Protein AF-A0A0A2M238-F1 (afdb_monomer)

Radius of gyration: 15.6 Å; Cα contacts (8 Å, |Δi|>4): 45; chains: 1; bounding box: 36×43×35 Å

pLDDT: mean 89.07, std 11.55, range [44.28, 96.06]

Solvent-accessible surface area (backbone atoms only — not comparable to full-atom values): 4493 Å² total; per-residue (Å²): 106,99,82,46,50,60,61,50,100,90,44,80,38,56,97,72,83,89,82,50,57,83,90,54,87,60,86,50,74,66,50,40,60,51,25,67,62,47,44,77,74,62,77,63,87,62,101,72,55,65,59,68,59,49,31,61,75,70,66,49,82,80,75,74,89,122

Sequence (66 aa):
SENKILTTKNGHGKRGIRVYPTWNITENKQAKKTQNWQTKYFVEIWNETDINKAKKLLKIELKELT

Structure (mmCIF, N/CA/C/O backbone):
data_AF-A0A0A2M238-F1
#
_entry.id   AF-A0A0A2M238-F1
#
loop_
_atom_site.group_PDB
_atom_site.id
_atom_site.type_symbol
_atom_site.label_atom_id
_atom_site.label_alt_id
_atom_site.label_comp_id
_atom_site.label_asym_id
_atom_site.label_entity_id
_atom_site.label_seq_id
_atom_site.pdbx_PDB_ins_code
_atom_site.Cartn_x
_atom_site.Cartn_y
_atom_site.Cartn_z
_atom_site.occupancy
_atom_site.B_iso_or_equiv
_atom_site.auth_seq_id
_atom_site.auth_c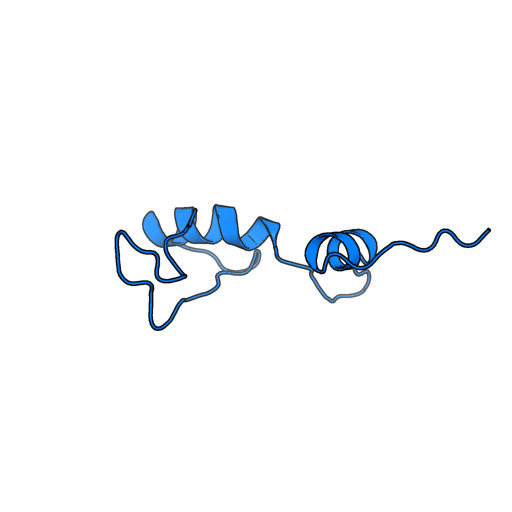omp_id
_atom_site.auth_asym_id
_atom_site.auth_atom_id
_atom_site.pdbx_PDB_model_num
ATOM 1 N N . SER A 1 1 ? -8.421 -3.594 11.395 1.00 59.84 1 SER A N 1
ATOM 2 C CA . SER A 1 1 ? -7.806 -3.459 10.059 1.00 59.84 1 SER A CA 1
ATOM 3 C C . SER A 1 1 ? -7.073 -2.126 9.999 1.00 59.84 1 SER A C 1
ATOM 5 O O . SER A 1 1 ? -7.659 -1.115 10.369 1.00 59.84 1 SER A O 1
ATOM 7 N N . GLU A 1 2 ? -5.800 -2.118 9.592 1.00 74.38 2 GLU A N 1
ATOM 8 C CA . GLU A 1 2 ? -4.888 -0.955 9.680 1.00 74.38 2 GLU A CA 1
ATOM 9 C C . GLU A 1 2 ? -5.458 0.317 9.021 1.00 74.38 2 GLU A C 1
ATOM 11 O O . GLU A 1 2 ? -5.415 1.394 9.605 1.00 74.38 2 GLU A O 1
ATOM 16 N N . ASN A 1 3 ? -6.128 0.172 7.869 1.00 87.00 3 ASN A N 1
ATOM 17 C CA . ASN A 1 3 ? -6.719 1.289 7.115 1.00 87.00 3 ASN A CA 1
ATOM 18 C C . ASN A 1 3 ? -8.259 1.350 7.157 1.00 87.00 3 ASN A C 1
ATOM 20 O O . ASN A 1 3 ? -8.871 2.119 6.409 1.00 87.00 3 ASN A O 1
ATOM 24 N N . LYS A 1 4 ? -8.897 0.534 8.013 1.00 90.88 4 LYS A N 1
ATOM 25 C CA . LYS A 1 4 ? -10.366 0.432 8.169 1.00 90.88 4 LYS A CA 1
ATOM 26 C C . LYS A 1 4 ? -11.128 0.217 6.848 1.00 90.88 4 LYS A C 1
ATOM 28 O O . LYS A 1 4 ? -12.231 0.723 6.6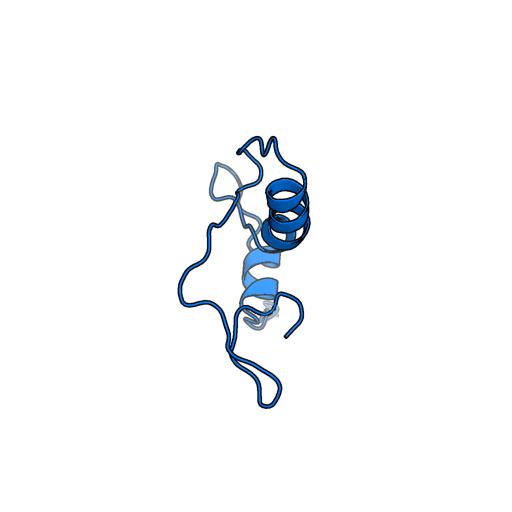70 1.00 90.88 4 LYS A O 1
ATOM 33 N N . ILE A 1 5 ? -10.514 -0.492 5.896 1.00 94.62 5 ILE A N 1
ATOM 34 C CA . ILE A 1 5 ? -11.147 -0.809 4.606 1.00 94.62 5 ILE A CA 1
ATOM 35 C C . ILE A 1 5 ? -12.154 -1.944 4.777 1.00 94.62 5 ILE A C 1
ATOM 37 O O . ILE A 1 5 ? -13.304 -1.809 4.378 1.00 94.62 5 ILE A O 1
ATOM 41 N N . LEU A 1 6 ? -11.732 -3.027 5.427 1.00 95.44 6 LEU A N 1
ATOM 42 C CA . LEU A 1 6 ? -12.571 -4.188 5.703 1.00 95.44 6 LEU A CA 1
ATOM 43 C C . LEU A 1 6 ? -13.368 -3.996 6.994 1.00 95.44 6 LEU A C 1
ATOM 45 O O . LEU A 1 6 ? -12.823 -3.490 7.984 1.00 95.44 6 LEU A O 1
ATOM 49 N N . THR A 1 7 ? -14.620 -4.457 6.976 1.00 95.94 7 THR A N 1
ATOM 50 C CA . THR A 1 7 ? -15.473 -4.584 8.164 1.00 95.94 7 THR A CA 1
ATOM 51 C C . THR A 1 7 ? -14.809 -5.492 9.190 1.00 95.94 7 THR A C 1
ATOM 53 O O . THR A 1 7 ? -14.205 -6.509 8.857 1.00 95.94 7 THR A O 1
ATOM 56 N N . THR A 1 8 ? -14.928 -5.114 10.456 1.00 94.81 8 THR A N 1
ATOM 57 C CA . THR A 1 8 ? -14.490 -5.920 11.598 1.00 94.81 8 THR A CA 1
ATOM 58 C C . THR A 1 8 ? -15.633 -6.027 12.602 1.00 94.81 8 THR A C 1
ATOM 60 O O . THR A 1 8 ? -16.613 -5.293 12.497 1.00 94.81 8 THR A O 1
ATOM 63 N N . LYS A 1 9 ? -15.488 -6.878 13.626 1.00 95.00 9 LYS A N 1
ATOM 64 C CA . LYS A 1 9 ? -16.460 -6.955 14.734 1.00 95.00 9 LYS A CA 1
ATOM 65 C C . LYS A 1 9 ? -16.703 -5.597 15.417 1.00 95.00 9 LYS A C 1
ATOM 67 O O . LYS A 1 9 ? -17.778 -5.372 15.951 1.00 95.00 9 LYS A O 1
ATOM 72 N N . ASN A 1 10 ? -15.729 -4.687 15.338 1.00 91.50 10 ASN A N 1
ATOM 73 C CA . ASN A 1 10 ? -15.748 -3.391 16.017 1.00 91.50 10 ASN A CA 1
ATOM 74 C C . ASN A 1 10 ? -16.139 -2.226 15.087 1.00 91.50 10 ASN A C 1
ATOM 76 O O . ASN A 1 10 ? -15.967 -1.067 15.462 1.00 91.50 10 ASN A O 1
ATOM 80 N N . GLY A 1 11 ? -16.598 -2.492 13.856 1.00 90.81 11 GLY A N 1
ATOM 81 C CA . GLY A 1 11 ? -17.089 -1.434 12.970 1.00 90.81 11 GLY A CA 1
ATOM 82 C C . GLY A 1 11 ? -17.139 -1.791 11.486 1.00 90.81 11 GLY A C 1
ATOM 83 O O . GLY A 1 11 ? -16.429 -2.681 11.006 1.00 90.81 11 GLY A O 1
ATOM 84 N N . HIS A 1 12 ? -17.965 -1.041 10.752 1.00 95.25 12 HIS A N 1
ATOM 85 C CA . HIS A 1 12 ? -18.150 -1.188 9.310 1.00 95.25 12 HIS A CA 1
ATOM 86 C C . HIS A 1 12 ? -16.941 -0.689 8.510 1.00 95.25 12 HIS A C 1
ATOM 88 O O . HIS A 1 12 ? -16.331 0.334 8.830 1.00 95.25 12 HIS A O 1
ATOM 94 N N . GLY A 1 13 ? -16.613 -1.427 7.451 1.00 95.56 13 GLY A N 1
ATOM 95 C CA . GLY A 1 13 ? -15.615 -1.037 6.464 1.00 95.56 13 GLY A CA 1
ATOM 96 C C . GLY A 1 13 ? -16.124 0.027 5.491 1.00 95.56 13 GLY A C 1
ATOM 97 O O . GLY A 1 13 ? -17.225 0.566 5.618 1.00 95.56 13 GLY A O 1
ATOM 98 N N . LYS A 1 14 ? -15.312 0.316 4.475 1.00 94.50 14 LYS A N 1
ATOM 99 C CA . LYS A 1 14 ? -15.655 1.261 3.405 1.00 94.50 14 LYS A CA 1
ATOM 100 C C . LYS A 1 14 ? -16.235 0.509 2.210 1.00 94.50 14 LYS A C 1
ATOM 102 O O . LYS A 1 14 ? -15.730 -0.542 1.840 1.00 94.50 14 LYS A O 1
ATOM 107 N N . ARG A 1 15 ? -17.254 1.090 1.568 1.00 95.50 15 ARG A N 1
ATOM 108 C CA . ARG A 1 15 ? -17.874 0.548 0.339 1.00 95.50 15 ARG A CA 1
ATOM 109 C C . ARG A 1 15 ? -17.163 0.966 -0.955 1.00 95.50 15 ARG A C 1
ATOM 111 O O . ARG A 1 15 ? -17.459 0.433 -2.012 1.00 95.50 15 ARG A O 1
ATOM 118 N N . GLY A 1 16 ? -16.226 1.908 -0.868 1.00 95.75 16 GLY A N 1
ATOM 119 C CA . GLY A 1 16 ? -15.401 2.361 -1.982 1.00 95.75 16 GLY A CA 1
ATOM 120 C C . GLY A 1 16 ? -14.166 3.093 -1.469 1.00 95.75 16 GLY A C 1
ATOM 121 O O . GLY A 1 16 ? -14.192 3.689 -0.386 1.00 95.75 16 GLY A O 1
ATOM 122 N N . ILE A 1 17 ? -13.073 3.023 -2.226 1.00 95.06 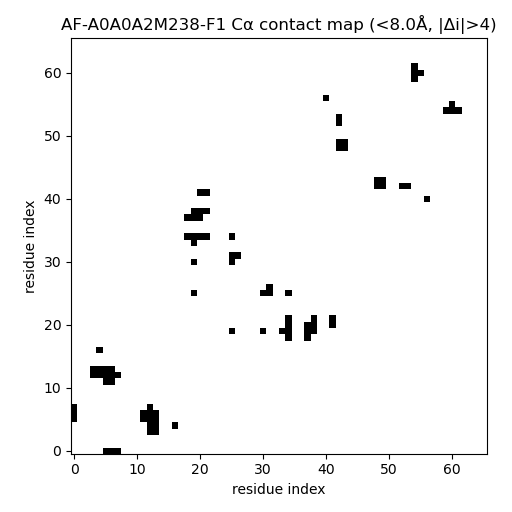17 ILE A N 1
ATOM 123 C CA . ILE A 1 17 ? -11.814 3.703 -1.913 1.00 95.06 17 ILE A CA 1
ATOM 124 C C . ILE A 1 17 ? -11.222 4.339 -3.165 1.00 95.06 17 ILE A C 1
ATOM 126 O O . ILE A 1 17 ? -11.415 3.847 -4.271 1.00 95.06 17 ILE A O 1
ATOM 130 N N . ARG A 1 18 ? -10.463 5.419 -2.968 1.00 94.69 18 ARG A N 1
ATOM 131 C CA . ARG A 1 18 ? -9.545 5.950 -3.979 1.00 94.69 18 ARG A CA 1
ATOM 132 C C . ARG A 1 18 ? -8.163 5.354 -3.754 1.00 94.69 18 ARG A C 1
ATOM 134 O O . ARG A 1 18 ? -7.768 5.158 -2.601 1.00 94.69 18 ARG A O 1
ATOM 141 N N . VAL A 1 19 ? -7.445 5.100 -4.840 1.00 95.00 19 VAL A N 1
ATOM 142 C CA . VAL A 1 19 ? -6.049 4.667 -4.812 1.00 95.00 19 VAL A CA 1
ATOM 143 C C . VAL A 1 19 ? -5.202 5.753 -5.472 1.00 95.00 19 VAL A C 1
ATOM 145 O O . VAL A 1 19 ? -5.519 6.183 -6.57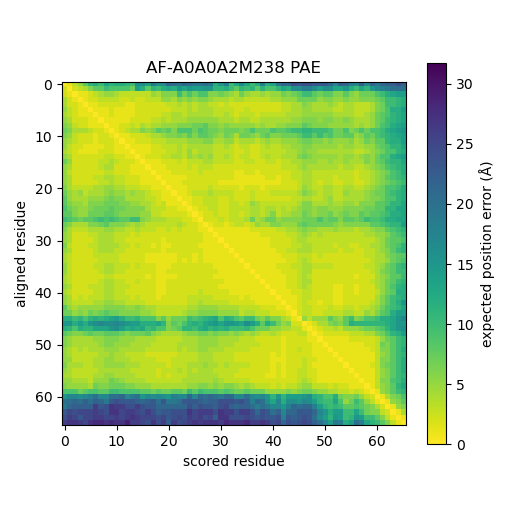7 1.00 95.00 19 VAL A O 1
ATOM 148 N N . TYR A 1 20 ? -4.167 6.218 -4.774 1.00 95.88 20 TYR A N 1
ATOM 149 C CA . TYR A 1 20 ? -3.281 7.291 -5.218 1.00 95.88 20 TYR A CA 1
ATOM 150 C C . TYR A 1 20 ? -1.914 6.703 -5.602 1.00 95.88 20 TYR A C 1
ATOM 152 O O . TYR A 1 20 ? -1.153 6.327 -4.705 1.00 95.88 20 TYR A O 1
ATOM 160 N N . PRO A 1 21 ? -1.597 6.588 -6.904 1.00 92.94 21 PRO A N 1
ATOM 161 C CA . PRO A 1 21 ? -0.292 6.114 -7.355 1.00 92.94 21 PRO A CA 1
ATOM 162 C C . PRO A 1 21 ? 0.826 7.113 -7.026 1.00 92.94 21 PRO A C 1
ATOM 164 O O . PRO A 1 21 ? 0.565 8.261 -6.664 1.00 92.94 21 PRO A O 1
ATOM 167 N N . THR A 1 22 ? 2.079 6.682 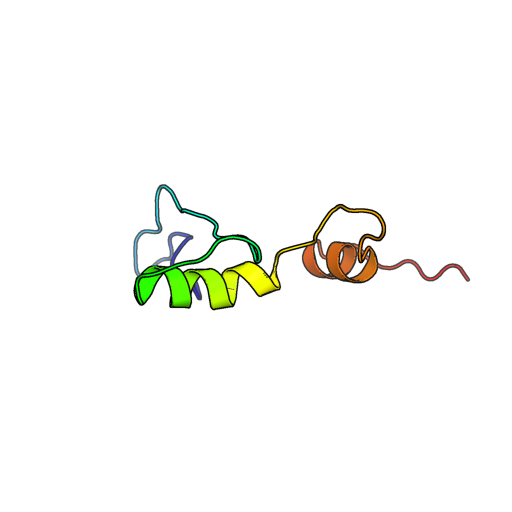-7.171 1.00 90.12 22 THR A N 1
ATOM 168 C CA . THR A 1 22 ? 3.295 7.488 -6.933 1.00 90.12 22 THR A CA 1
ATOM 169 C C . THR A 1 22 ? 3.347 8.748 -7.796 1.00 90.12 22 THR A C 1
ATOM 171 O O . THR A 1 22 ? 3.732 9.805 -7.307 1.00 90.12 22 THR A O 1
ATOM 174 N N . TRP A 1 23 ? 2.889 8.665 -9.046 1.00 91.19 23 TRP A N 1
ATOM 175 C CA . TRP A 1 23 ? 2.881 9.781 -9.999 1.00 91.19 23 TRP A CA 1
ATOM 176 C C . TRP A 1 23 ? 1.730 10.779 -9.806 1.00 91.19 23 TRP A C 1
ATOM 178 O O . TRP A 1 23 ? 1.667 11.788 -10.506 1.00 91.19 23 TRP A O 1
ATOM 188 N N . ASN A 1 24 ? 0.791 10.526 -8.890 1.00 92.56 24 ASN A N 1
ATOM 189 C CA . ASN A 1 24 ? -0.293 11.466 -8.616 1.00 92.56 24 ASN A CA 1
ATOM 190 C C . ASN A 1 24 ? 0.101 12.441 -7.498 1.00 92.56 24 ASN A C 1
ATOM 192 O O . ASN A 1 24 ? 0.503 12.025 -6.415 1.00 92.56 24 ASN A O 1
ATOM 196 N N . ILE A 1 25 ? -0.058 13.744 -7.721 1.00 93.25 25 ILE A N 1
ATOM 197 C CA . ILE A 1 25 ? 0.186 14.746 -6.679 1.00 93.25 25 ILE A CA 1
ATOM 198 C C . ILE A 1 25 ? -1.079 14.876 -5.831 1.00 93.25 25 ILE A C 1
ATOM 200 O O . ILE A 1 25 ? -2.128 15.297 -6.314 1.00 93.25 25 ILE A O 1
ATOM 204 N N . THR A 1 26 ? -0.982 14.522 -4.549 1.00 94.38 26 THR A N 1
ATOM 205 C CA . THR A 1 26 ? -2.082 14.703 -3.599 1.00 94.38 26 THR A CA 1
ATOM 206 C C . THR A 1 26 ? -1.915 16.013 -2.835 1.00 94.38 26 THR A C 1
ATOM 208 O O . THR A 1 26 ? -0.924 16.222 -2.140 1.00 94.38 26 THR A O 1
ATOM 211 N N . GLU A 1 27 ? -2.878 16.928 -2.942 1.00 90.94 27 GLU A N 1
ATOM 212 C CA . GLU A 1 27 ? -2.745 18.266 -2.341 1.00 90.94 27 GLU A CA 1
ATOM 213 C C . GLU A 1 27 ? -3.146 18.290 -0.859 1.00 90.94 27 GLU A C 1
ATOM 215 O O . GLU A 1 27 ? -2.437 18.844 -0.011 1.00 90.94 27 GLU A O 1
ATOM 220 N N . ASN A 1 28 ? -4.260 17.635 -0.512 1.00 95.44 28 ASN A N 1
ATOM 221 C CA . ASN A 1 28 ? -4.808 17.683 0.842 1.00 95.44 28 ASN A CA 1
ATOM 222 C C . ASN A 1 28 ? -4.145 16.670 1.803 1.00 95.44 28 ASN A C 1
ATOM 224 O O . ASN A 1 28 ? -3.645 15.611 1.416 1.00 95.44 28 ASN A O 1
ATOM 228 N N . LYS A 1 29 ? -4.173 16.981 3.108 1.00 95.12 29 LYS A N 1
ATOM 229 C CA . LYS A 1 29 ? -3.500 16.181 4.152 1.00 95.12 29 LYS A CA 1
ATOM 230 C C . LYS A 1 29 ? -4.023 14.741 4.251 1.00 95.12 29 LYS A C 1
ATOM 232 O O . LYS A 1 29 ? -3.264 13.840 4.602 1.00 95.12 29 LYS A O 1
ATOM 237 N N . GLN A 1 30 ? -5.306 14.509 3.973 1.00 92.06 30 GLN A N 1
ATOM 238 C CA . GLN A 1 30 ? -5.912 13.178 4.072 1.00 92.06 30 GLN A CA 1
ATOM 239 C C . GLN A 1 30 ? -5.488 12.268 2.912 1.00 92.06 30 GLN A C 1
ATOM 241 O O . GLN A 1 30 ? -5.166 11.097 3.132 1.00 92.06 30 GLN A O 1
ATOM 246 N N . ALA A 1 31 ? -5.455 12.806 1.694 1.00 94.00 31 ALA A N 1
ATOM 247 C CA . ALA A 1 31 ? -4.999 12.121 0.496 1.00 94.00 31 ALA A CA 1
ATOM 248 C C . ALA A 1 31 ? -3.506 11.801 0.598 1.00 94.00 31 ALA A C 1
ATOM 250 O O . ALA A 1 31 ? -3.154 10.647 0.394 1.00 94.00 31 ALA A O 1
ATOM 251 N N . LYS A 1 32 ? -2.671 12.734 1.085 1.00 95.62 32 LYS A N 1
ATOM 252 C CA . LYS A 1 32 ? -1.245 12.480 1.381 1.00 95.62 32 LYS A CA 1
ATOM 253 C C . LYS A 1 32 ? -1.046 11.304 2.338 1.00 95.62 32 LYS A C 1
ATOM 255 O O . LYS A 1 32 ? -0.309 10.369 2.043 1.00 95.62 32 LYS A O 1
ATOM 260 N N . LYS A 1 33 ? -1.762 11.289 3.470 1.00 94.12 33 LYS A N 1
ATOM 261 C CA . LYS A 1 33 ? -1.709 10.159 4.420 1.00 94.12 33 LYS A CA 1
ATOM 262 C C . LYS A 1 33 ? -2.151 8.839 3.782 1.00 94.12 33 LYS A C 1
ATOM 264 O O . LYS A 1 33 ? -1.590 7.795 4.097 1.00 94.12 33 LYS A O 1
ATOM 269 N N . THR A 1 34 ? -3.156 8.888 2.909 1.00 94.94 34 THR A N 1
ATOM 270 C CA . THR A 1 34 ? -3.669 7.706 2.205 1.00 94.94 34 THR A CA 1
ATOM 271 C C . THR A 1 34 ? -2.661 7.201 1.168 1.00 94.94 34 THR A C 1
ATOM 273 O O . THR A 1 34 ? -2.365 6.011 1.138 1.00 94.94 34 THR A O 1
ATOM 276 N N . GLN A 1 35 ? -2.067 8.102 0.390 1.00 96.06 35 GLN A N 1
ATOM 277 C CA . GLN A 1 35 ? -1.023 7.802 -0.584 1.00 96.06 35 GLN A CA 1
ATOM 278 C C . GLN A 1 35 ? 0.196 7.159 0.086 1.00 96.06 35 GLN A C 1
ATOM 280 O O . GLN A 1 35 ? 0.658 6.124 -0.377 1.00 96.06 35 GLN A O 1
ATOM 285 N N . ASN A 1 36 ? 0.652 7.689 1.227 1.00 94.88 36 ASN A N 1
ATOM 286 C CA . ASN A 1 36 ? 1.841 7.192 1.932 1.00 94.88 36 ASN A CA 1
ATOM 287 C C . ASN A 1 36 ? 1.798 5.696 2.273 1.00 94.88 36 ASN A C 1
ATOM 289 O O . ASN A 1 36 ? 2.838 5.036 2.268 1.00 94.88 36 ASN A O 1
ATOM 293 N N . TRP A 1 37 ? 0.630 5.151 2.631 1.00 95.31 37 TRP A N 1
ATOM 294 C CA . TRP A 1 37 ? 0.526 3.710 2.867 1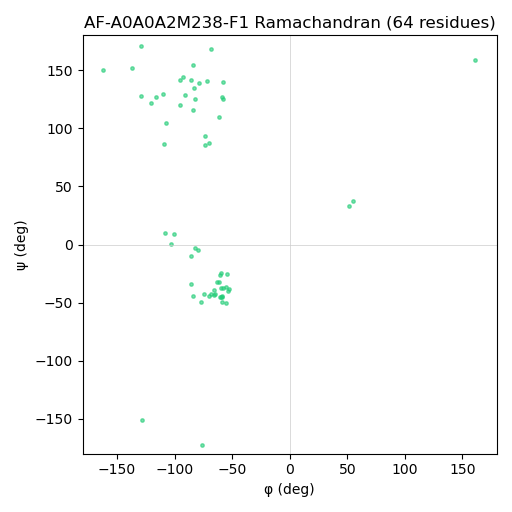.00 95.31 37 TRP A CA 1
ATOM 295 C C . TRP A 1 37 ? 0.258 2.946 1.573 1.00 95.31 37 TRP A C 1
ATOM 297 O O . TRP A 1 37 ? 0.766 1.839 1.437 1.00 95.31 37 TRP A O 1
ATOM 307 N N . GLN A 1 38 ? -0.497 3.517 0.628 1.00 95.88 38 GLN A N 1
ATOM 308 C CA . GLN A 1 38 ? -0.842 2.859 -0.634 1.00 95.88 38 GLN A CA 1
ATOM 309 C C . GLN A 1 38 ? 0.380 2.620 -1.518 1.00 95.88 38 GLN A C 1
ATOM 311 O O . GLN A 1 38 ? 0.532 1.515 -2.032 1.00 95.88 38 GLN A O 1
ATOM 316 N N . THR A 1 39 ? 1.284 3.594 -1.645 1.00 95.31 39 THR A N 1
ATOM 317 C CA . THR A 1 39 ? 2.470 3.513 -2.521 1.00 95.31 39 THR A CA 1
ATOM 318 C C . THR A 1 39 ? 3.409 2.360 -2.167 1.00 95.31 39 THR A C 1
ATOM 320 O O . THR A 1 39 ? 4.083 1.821 -3.043 1.00 95.31 39 THR A O 1
ATOM 323 N N . LYS A 1 40 ? 3.393 1.888 -0.914 1.00 94.44 40 LYS A N 1
ATOM 324 C CA . LYS A 1 40 ? 4.142 0.693 -0.480 1.00 94.44 40 LYS A CA 1
ATOM 325 C C . LYS A 1 40 ? 3.715 -0.580 -1.220 1.00 94.44 40 LYS A C 1
ATOM 327 O O . LYS A 1 40 ? 4.518 -1.499 -1.358 1.00 94.44 40 LYS A O 1
ATOM 332 N N . TYR A 1 41 ? 2.476 -0.614 -1.707 1.00 94.56 41 TYR A N 1
ATOM 333 C CA . TYR A 1 41 ? 1.862 -1.756 -2.385 1.00 94.56 41 TYR A CA 1
ATOM 334 C C . TYR A 1 41 ? 1.802 -1.593 -3.912 1.00 94.56 41 TYR A C 1
ATOM 336 O O . TYR A 1 41 ? 1.317 -2.492 -4.591 1.00 94.56 41 TYR A O 1
ATOM 344 N N . PHE A 1 42 ? 2.293 -0.478 -4.467 1.00 93.75 42 PHE A N 1
ATOM 345 C CA . PHE A 1 42 ? 2.373 -0.290 -5.917 1.00 93.75 42 PHE A CA 1
ATOM 346 C C . PHE A 1 42 ? 3.571 -1.030 -6.513 1.00 93.75 42 PHE A C 1
ATOM 348 O O . PHE A 1 42 ? 4.677 -0.993 -5.966 1.00 93.75 42 PHE A O 1
ATOM 355 N N . VAL A 1 43 ? 3.353 -1.653 -7.666 1.00 93.44 43 VAL A N 1
ATOM 356 C CA . VAL A 1 43 ? 4.396 -2.157 -8.563 1.00 93.44 43 VAL A CA 1
ATOM 357 C C . VAL A 1 43 ? 4.194 -1.440 -9.887 1.00 93.44 43 VAL A C 1
ATOM 359 O O . VAL A 1 43 ? 3.100 -1.485 -10.446 1.00 93.44 43 VAL A O 1
ATOM 362 N N . GLU A 1 44 ? 5.213 -0.725 -10.345 1.00 90.44 44 GLU A N 1
ATOM 363 C CA . GLU A 1 44 ? 5.148 -0.018 -11.619 1.00 90.44 44 GLU A CA 1
ATOM 364 C C . GLU A 1 44 ? 5.479 -0.986 -12.759 1.00 90.44 44 GLU A C 1
ATOM 366 O O . GLU A 1 44 ? 6.418 -1.773 -12.647 1.00 90.44 44 GLU A O 1
ATOM 371 N N . ILE A 1 45 ? 4.683 -0.945 -13.829 1.00 90.06 45 ILE A N 1
ATOM 372 C CA . ILE A 1 45 ? 4.855 -1.783 -15.019 1.00 90.06 45 ILE A CA 1
ATOM 373 C C . ILE A 1 45 ? 5.329 -0.863 -16.148 1.00 90.06 45 ILE A C 1
ATOM 375 O O . ILE A 1 45 ? 4.520 -0.301 -16.882 1.00 90.06 45 ILE A O 1
ATOM 379 N N . TRP A 1 46 ? 6.645 -0.668 -16.227 1.00 85.06 46 TRP A N 1
ATOM 380 C CA . TRP A 1 46 ? 7.334 0.076 -17.291 1.00 85.06 46 TRP A CA 1
ATOM 381 C C . TRP A 1 46 ? 8.470 -0.791 -17.865 1.00 85.06 46 TRP A C 1
ATOM 383 O O . TRP A 1 46 ? 8.369 -2.016 -17.843 1.00 85.06 46 TRP A O 1
ATOM 393 N N . ASN A 1 47 ? 9.548 -0.172 -18.365 1.00 76.12 47 ASN A N 1
ATOM 394 C CA . ASN A 1 47 ? 10.695 -0.852 -18.983 1.00 76.12 47 ASN A CA 1
ATOM 395 C C . ASN A 1 47 ? 11.306 -1.951 -18.094 1.00 76.12 47 ASN A C 1
ATOM 397 O O . ASN A 1 47 ? 11.670 -3.006 -18.601 1.00 76.12 47 ASN A O 1
ATOM 401 N N . GLU A 1 48 ? 11.371 -1.729 -16.778 1.00 85.69 48 GLU A N 1
ATOM 402 C CA . GLU A 1 48 ? 11.778 -2.736 -15.796 1.00 85.69 48 GLU A CA 1
ATOM 403 C C . GLU A 1 48 ? 10.733 -2.814 -14.678 1.00 85.69 48 GLU A C 1
ATOM 405 O O . GLU A 1 48 ? 10.348 -1.802 -14.092 1.00 85.69 48 GLU A O 1
ATOM 410 N N . THR A 1 49 ? 10.247 -4.024 -14.395 1.00 91.81 49 THR A N 1
ATOM 411 C CA . THR A 1 49 ? 9.273 -4.292 -13.327 1.00 91.81 49 THR A CA 1
ATOM 412 C C . THR A 1 49 ? 9.956 -5.068 -12.208 1.00 91.81 49 THR A C 1
ATOM 414 O O . THR A 1 49 ? 10.557 -6.113 -12.455 1.00 91.81 49 THR A O 1
ATOM 417 N N . ASP A 1 50 ? 9.815 -4.619 -10.959 1.00 92.38 50 ASP A N 1
ATOM 418 C CA . ASP A 1 50 ? 10.309 -5.362 -9.793 1.00 92.38 50 ASP A CA 1
ATOM 419 C C . ASP A 1 50 ? 9.419 -6.587 -9.506 1.00 92.38 50 ASP A C 1
ATOM 421 O O . ASP A 1 50 ? 8.471 -6.559 -8.708 1.00 92.38 50 ASP A O 1
ATOM 425 N N . ILE A 1 51 ? 9.728 -7.692 -10.190 1.00 92.56 51 ILE A N 1
ATOM 426 C CA . ILE A 1 51 ? 9.023 -8.972 -10.062 1.00 92.56 51 ILE A CA 1
ATOM 427 C C . ILE A 1 51 ? 9.158 -9.550 -8.648 1.00 92.56 51 ILE A C 1
ATOM 429 O O . ILE A 1 51 ? 8.227 -10.192 -8.155 1.00 92.56 51 ILE A O 1
ATOM 433 N N . ASN A 1 52 ? 10.276 -9.307 -7.961 1.00 92.31 52 ASN A N 1
ATOM 434 C CA . ASN A 1 52 ? 10.487 -9.809 -6.603 1.00 92.31 52 ASN A CA 1
ATOM 435 C C . ASN A 1 52 ? 9.553 -9.113 -5.609 1.00 92.31 52 ASN A C 1
ATOM 437 O O . ASN A 1 52 ? 8.916 -9.780 -4.787 1.00 92.31 52 ASN A O 1
ATOM 441 N N . LYS A 1 53 ? 9.383 -7.791 -5.728 1.00 93.00 53 LYS A N 1
ATOM 442 C CA . LYS A 1 53 ? 8.377 -7.041 -4.965 1.00 93.00 53 LYS A CA 1
ATOM 443 C C . LYS A 1 53 ? 6.966 -7.536 -5.265 1.00 93.00 53 LYS A C 1
ATOM 445 O O . LYS A 1 53 ? 6.210 -7.767 -4.321 1.00 93.00 53 LYS A O 1
ATOM 450 N N . ALA A 1 54 ? 6.617 -7.747 -6.536 1.00 93.56 54 ALA A N 1
ATOM 451 C CA . ALA A 1 54 ? 5.302 -8.266 -6.919 1.00 93.56 54 ALA A CA 1
ATOM 452 C C . ALA A 1 54 ? 5.017 -9.640 -6.288 1.00 93.56 54 ALA A C 1
ATOM 454 O O . ALA A 1 54 ? 3.986 -9.817 -5.636 1.00 93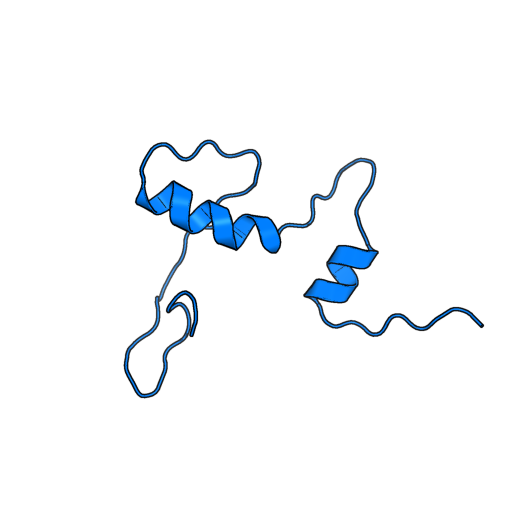.56 54 ALA A O 1
ATOM 455 N N . LYS A 1 55 ? 5.960 -10.586 -6.393 1.00 93.06 55 LYS A N 1
ATOM 456 C CA . LYS A 1 55 ? 5.852 -11.914 -5.768 1.00 93.06 55 LYS A CA 1
ATOM 457 C C . LYS A 1 55 ? 5.694 -11.820 -4.251 1.00 93.06 55 LYS A C 1
ATOM 459 O O . LYS A 1 55 ? 4.800 -12.458 -3.698 1.00 93.06 55 LYS A O 1
ATOM 464 N N . LYS A 1 56 ? 6.485 -10.970 -3.585 1.00 93.44 56 LYS A N 1
ATOM 465 C CA . LYS A 1 56 ? 6.389 -10.730 -2.135 1.00 93.44 56 LYS A CA 1
ATOM 466 C C . LYS A 1 56 ? 5.016 -10.191 -1.726 1.00 93.44 56 LYS A C 1
ATOM 468 O O . LYS A 1 56 ? 4.443 -10.670 -0.751 1.00 93.44 56 LYS A O 1
ATOM 473 N N . LEU A 1 57 ? 4.478 -9.214 -2.460 1.00 93.75 57 LEU A N 1
ATOM 474 C CA . LEU A 1 57 ? 3.163 -8.622 -2.185 1.00 93.75 57 LEU A CA 1
ATOM 475 C C . LEU A 1 57 ? 2.021 -9.627 -2.384 1.00 93.75 57 LEU A C 1
ATOM 477 O O . LEU A 1 57 ? 1.087 -9.658 -1.583 1.00 93.75 57 LEU A O 1
ATOM 481 N N . LEU A 1 58 ? 2.117 -10.464 -3.419 1.00 93.19 58 LEU A N 1
ATOM 482 C CA . LEU A 1 58 ? 1.133 -11.503 -3.733 1.00 93.19 58 LEU A CA 1
ATOM 483 C C . LEU A 1 58 ? 1.321 -12.788 -2.915 1.00 93.19 58 LEU A C 1
ATOM 485 O O . LEU A 1 58 ? 0.500 -13.694 -3.027 1.00 93.19 58 LEU A O 1
ATOM 489 N N . LYS A 1 59 ? 2.367 -12.860 -2.078 1.00 91.44 59 LYS A N 1
ATOM 490 C CA . LYS A 1 59 ? 2.741 -14.047 -1.292 1.00 91.44 59 LYS A CA 1
ATOM 491 C C . LYS A 1 59 ? 2.936 -15.294 -2.161 1.00 91.44 59 LYS A C 1
ATOM 493 O O . LYS A 1 59 ? 2.573 -16.396 -1.767 1.00 91.44 59 LYS A O 1
ATOM 498 N N . ILE A 1 60 ? 3.500 -15.107 -3.350 1.00 90.88 60 ILE A N 1
ATOM 499 C CA . ILE A 1 60 ? 3.885 -16.208 -4.230 1.00 90.88 60 ILE A CA 1
ATOM 500 C C . ILE A 1 60 ? 5.247 -16.709 -3.753 1.00 90.88 60 ILE A C 1
ATOM 502 O O . ILE A 1 60 ? 6.184 -15.916 -3.636 1.00 90.88 60 ILE A O 1
ATOM 506 N N . GLU A 1 61 ? 5.358 -18.008 -3.473 1.00 76.88 61 GLU A N 1
ATOM 507 C CA . GLU A 1 61 ? 6.637 -18.630 -3.130 1.00 76.88 61 GLU A CA 1
ATOM 508 C C . GLU A 1 61 ? 7.648 -18.412 -4.262 1.00 76.88 61 GLU A C 1
ATOM 510 O O . GLU A 1 61 ? 7.409 -18.742 -5.428 1.00 76.88 61 GLU A O 1
ATOM 515 N N . LEU A 1 62 ? 8.801 -17.841 -3.914 1.00 65.81 62 LEU A N 1
ATOM 516 C CA . LEU A 1 62 ? 9.96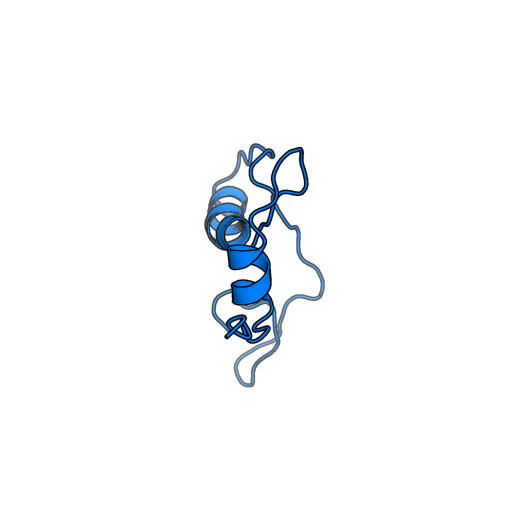9 -17.854 -4.777 1.00 65.81 62 LEU A CA 1
ATOM 517 C C . LEU A 1 62 ? 10.516 -19.279 -4.729 1.00 65.81 62 LEU A C 1
ATOM 519 O O . LEU A 1 62 ? 11.270 -19.616 -3.824 1.00 65.81 62 LEU A O 1
ATOM 523 N N . LYS A 1 63 ? 10.111 -20.132 -5.674 1.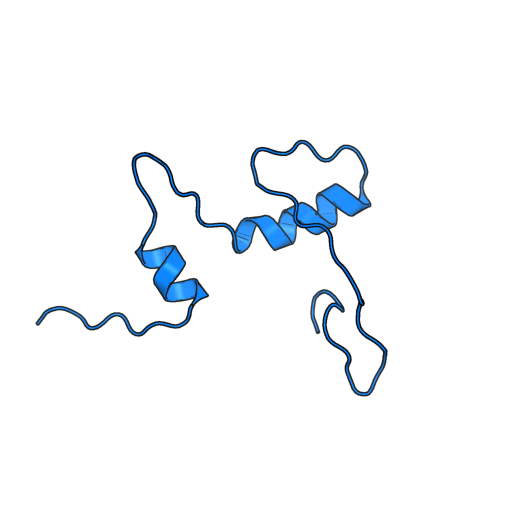00 58.50 63 LYS A N 1
ATOM 524 C CA . LYS A 1 63 ? 10.889 -21.343 -5.935 1.00 58.50 63 LYS A CA 1
ATOM 525 C C . LYS A 1 63 ? 12.264 -20.874 -6.390 1.00 58.50 63 LYS A C 1
ATOM 527 O O . LYS A 1 63 ? 12.378 -20.273 -7.460 1.00 58.50 63 LYS A O 1
ATOM 532 N N . GLU A 1 64 ? 13.270 -21.070 -5.547 1.00 57.53 64 GLU A N 1
ATOM 533 C CA . GLU A 1 64 ? 14.647 -20.985 -6.002 1.00 57.53 64 GLU A CA 1
ATOM 534 C C . GLU A 1 64 ? 14.808 -22.029 -7.106 1.00 57.53 64 GLU A C 1
ATOM 536 O O . GLU A 1 64 ? 14.402 -23.183 -6.955 1.00 57.53 64 GLU A O 1
ATOM 541 N N . LEU A 1 65 ? 15.308 -21.590 -8.259 1.00 49.03 65 LEU A N 1
ATOM 542 C CA . LEU A 1 65 ? 15.812 -22.499 -9.275 1.00 49.03 65 LEU A CA 1
ATOM 543 C C . LEU A 1 65 ? 17.106 -23.089 -8.707 1.00 49.03 65 LEU A C 1
ATOM 545 O O . LEU A 1 65 ? 18.171 -22.502 -8.877 1.00 49.03 65 LEU A O 1
ATOM 549 N N . THR A 1 66 ? 16.983 -24.182 -7.957 1.00 44.28 66 THR A N 1
ATOM 550 C CA . THR A 1 66 ? 18.071 -25.155 -7.800 1.00 44.28 66 THR A CA 1
ATOM 551 C C . THR A 1 66 ? 18.266 -25.908 -9.101 1.00 44.28 66 THR A C 1
ATOM 553 O O . THR A 1 66 ? 17.227 -26.351 -9.650 1.00 44.28 66 THR A O 1
#

InterPro domains:
  IPR011235 MepB-like [PF08877] (2-44)
  IPR038231 MepB-like superfamily [G3DSA:3.40.1350.140] (1-58)

Mean predicted aligned error: 5.69 Å

Organism: NCBI:txid1121899

Foldseek 3Di:
DVVQQPDDPVGHHDPDDDAAEPPHDDDDPVVVVRNVVRNLLDWDPDPDTPVVSVCVSVVPDDPPPD

Secondary structure (DSSP, 8-state):
-TTS-S-BTTB---S------TTSPP-SHHHHHHHHHHGGG----SSS--HHHHHHHHT-------